Protein AF-A0A1L3MNG6-F1 (afdb_monomer)

Secondary structure (DSSP, 8-state):
----HHHHHHHHHHHHHHHHHHHHHHHHHHHHS----SSPPPHHHHHHHHHHHHHH-HHHHHHHHHHHHHHHHHTS-------------

Mean predicted aligned error: 14.37 Å

Solvent-accessible surface area (backbone atoms only — not comparable to full-atom values): 5515 Å² total; per-residue (Å²): 132,84,75,50,76,66,56,47,49,56,49,49,56,51,49,51,52,48,50,54,51,49,51,52,49,50,50,53,50,61,72,59,53,68,87,69,60,97,69,85,72,56,70,72,54,49,57,50,50,53,53,44,27,75,74,66,34,58,69,57,46,53,54,49,51,54,51,52,52,51,55,58,56,68,71,50,76,77,75,74,80,77,88,62,89,71,88,82,131

Foldseek 3Di:
DPQPPVSVVVVVVVVVVVVVVVVVVVVVVVVVPDPPPPDDDDPVVVVVLVVCCVVPNDVVSVVVVVVVVVVVVVPPPDPPPCPDPDPDD

Radius of gyration: 27.09 Å; Cα contacts (8 Å, |Δi|>4): 9; chains: 1; bounding box: 44×51×69 Å

Sequence (89 aa):
MKVNDQEKKALSEAIDRMNEGLDAFIELYNESEDDSELIEFQEETIQVIEKAIQAYGKEIVTNKINTIVKEVLSFLPAKKDDDGNGKDK

pLDDT: mean 81.5, std 16.42, range [37.47, 96.5]

Structure (mmCIF, N/CA/C/O backbone):
data_AF-A0A1L3MNG6-F1
#
_entry.id   AF-A0A1L3MNG6-F1
#
loop_
_atom_site.group_PDB
_atom_site.id
_atom_site.type_symbol
_atom_site.label_atom_id
_atom_site.label_alt_id
_atom_site.label_comp_id
_atom_site.label_asym_id
_atom_site.label_entity_id
_atom_site.label_seq_id
_atom_site.pdbx_PDB_ins_code
_atom_site.Cartn_x
_atom_site.Cartn_y
_atom_site.Cartn_z
_atom_site.occupancy
_atom_site.B_iso_or_equiv
_atom_site.auth_seq_id
_atom_site.auth_comp_id
_atom_site.auth_asym_id
_atom_site.auth_atom_id
_atom_site.pdbx_PDB_model_num
ATOM 1 N N . MET A 1 1 ? 22.872 -14.386 -50.473 1.00 53.41 1 MET A N 1
ATOM 2 C CA . MET A 1 1 ? 23.342 -12.989 -50.596 1.00 53.41 1 MET A CA 1
ATOM 3 C C . MET A 1 1 ? 24.351 -12.731 -49.490 1.00 53.41 1 MET A C 1
ATOM 5 O O . MET A 1 1 ? 24.042 -13.037 -48.347 1.00 53.41 1 MET A O 1
ATOM 9 N N . LYS A 1 2 ? 25.563 -12.256 -49.809 1.00 60.94 2 LYS A N 1
ATOM 10 C CA . LYS A 1 2 ? 26.479 -11.730 -48.787 1.00 60.94 2 LYS A CA 1
ATOM 11 C C . LYS A 1 2 ? 26.011 -10.313 -48.487 1.00 60.94 2 LYS A C 1
ATOM 13 O O . LYS A 1 2 ? 26.125 -9.458 -49.355 1.00 60.94 2 LYS A O 1
ATOM 18 N N . VAL A 1 3 ? 25.438 -10.127 -47.307 1.00 60.88 3 VAL A N 1
ATOM 19 C CA . VAL A 1 3 ? 25.017 -8.824 -46.787 1.00 60.88 3 VAL A CA 1
ATOM 20 C C . VAL A 1 3 ? 26.227 -7.886 -46.858 1.00 60.88 3 VAL A C 1
ATOM 22 O O . VAL A 1 3 ? 27.302 -8.254 -46.367 1.00 60.88 3 VAL A O 1
ATOM 25 N N . ASN A 1 4 ? 26.107 -6.746 -47.538 1.00 78.38 4 ASN A N 1
ATOM 26 C CA . ASN A 1 4 ? 27.199 -5.773 -47.593 1.00 78.38 4 ASN A CA 1
ATOM 27 C C . ASN A 1 4 ? 27.370 -5.110 -46.210 1.00 78.38 4 ASN A C 1
ATOM 29 O O . ASN A 1 4 ? 26.494 -5.207 -45.350 1.00 78.38 4 ASN A O 1
ATOM 33 N N . ASP A 1 5 ? 28.510 -4.475 -45.943 1.00 79.88 5 ASP A N 1
ATOM 34 C CA . ASP A 1 5 ? 28.801 -3.995 -44.584 1.00 79.88 5 ASP A CA 1
ATOM 35 C C . ASP A 1 5 ? 27.833 -2.896 -44.101 1.00 79.88 5 ASP A C 1
ATOM 37 O O . ASP A 1 5 ? 27.623 -2.757 -42.896 1.00 79.88 5 ASP A O 1
ATOM 41 N N . GLN A 1 6 ? 27.169 -2.175 -45.013 1.00 81.19 6 GLN A N 1
ATOM 42 C CA . GLN A 1 6 ? 26.109 -1.221 -44.662 1.00 81.19 6 GLN A CA 1
ATOM 43 C C . GLN A 1 6 ? 24.816 -1.929 -44.249 1.00 81.19 6 GLN A C 1
ATOM 45 O O . GLN A 1 6 ? 24.214 -1.568 -43.242 1.00 81.19 6 GLN A O 1
ATOM 50 N N . GLU A 1 7 ? 24.408 -2.963 -44.982 1.00 78.75 7 GLU A N 1
ATOM 51 C CA . GLU A 1 7 ? 23.231 -3.770 -44.655 1.00 78.75 7 GLU A CA 1
ATOM 52 C C . GLU A 1 7 ? 23.426 -4.540 -43.339 1.00 78.75 7 GLU A C 1
ATOM 54 O O . GLU A 1 7 ? 22.487 -4.661 -42.557 1.00 78.75 7 GLU A O 1
ATOM 59 N N . LYS A 1 8 ? 24.649 -5.005 -43.038 1.00 82.75 8 LYS A N 1
A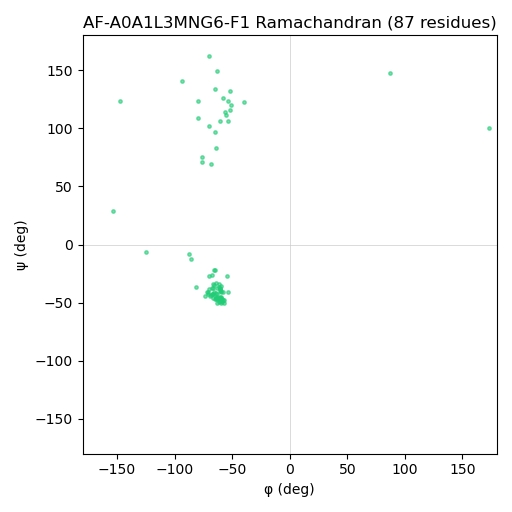TOM 60 C CA . LYS A 1 8 ? 24.969 -5.627 -41.740 1.00 82.75 8 LYS A CA 1
ATOM 61 C C . LYS A 1 8 ? 24.831 -4.636 -40.595 1.00 82.75 8 LYS A C 1
ATOM 63 O O . LYS A 1 8 ? 24.314 -4.993 -39.543 1.00 82.75 8 LYS A O 1
ATOM 68 N N . LYS A 1 9 ? 25.301 -3.403 -40.800 1.00 87.12 9 LYS A N 1
ATOM 69 C CA . LYS A 1 9 ? 25.197 -2.342 -39.802 1.00 87.12 9 LYS A CA 1
ATOM 70 C C . LYS A 1 9 ? 23.735 -1.977 -39.545 1.00 87.12 9 LYS A C 1
ATOM 72 O O . LYS A 1 9 ? 23.319 -1.959 -38.396 1.00 87.12 9 LYS A O 1
ATOM 77 N N . ALA A 1 10 ? 22.951 -1.791 -40.606 1.00 87.94 10 ALA A N 1
ATOM 78 C CA . ALA A 1 10 ? 21.519 -1.529 -40.494 1.00 87.94 10 ALA A CA 1
ATOM 79 C C . ALA A 1 10 ? 20.768 -2.681 -39.803 1.00 87.94 10 ALA A C 1
ATOM 81 O O . ALA A 1 10 ? 19.874 -2.440 -38.998 1.00 87.94 10 ALA A O 1
ATOM 82 N N . LEU A 1 11 ? 21.153 -3.932 -40.082 1.00 84.88 11 LEU A N 1
ATOM 83 C CA . LEU A 1 11 ? 20.584 -5.104 -39.421 1.00 84.88 11 LEU A CA 1
ATOM 84 C C . LEU A 1 11 ? 20.949 -5.157 -37.931 1.00 84.88 11 LEU A C 1
ATOM 86 O O . LEU A 1 11 ? 20.078 -5.437 -37.117 1.00 84.88 11 LEU A O 1
ATOM 90 N N . SER A 1 12 ? 22.200 -4.862 -37.570 1.00 89.50 12 SER A N 1
ATOM 91 C CA . SER A 1 12 ? 22.631 -4.788 -36.167 1.00 89.50 12 SER A CA 1
ATOM 92 C C . SER A 1 12 ? 21.851 -3.716 -35.410 1.00 89.50 12 SER A C 1
ATOM 94 O O . SER A 1 12 ? 21.264 -4.012 -34.382 1.00 89.50 12 SER A O 1
ATOM 96 N N . GLU A 1 13 ? 21.749 -2.508 -35.970 1.00 91.69 13 GLU A N 1
ATOM 97 C CA . GLU A 1 13 ? 20.994 -1.406 -35.360 1.00 91.69 13 GLU A CA 1
ATOM 98 C C . GLU A 1 13 ? 19.500 -1.741 -35.199 1.00 91.69 13 GLU A C 1
ATOM 100 O O . GLU A 1 13 ? 18.862 -1.315 -34.238 1.00 91.69 13 GLU A O 1
ATOM 105 N N . ALA A 1 14 ? 18.924 -2.511 -36.128 1.00 91.06 14 ALA A N 1
ATOM 106 C CA . ALA A 1 14 ? 17.546 -2.983 -36.018 1.00 91.06 14 ALA A CA 1
ATOM 107 C C . ALA A 1 14 ? 17.374 -4.037 -34.911 1.00 91.06 14 ALA A C 1
ATOM 109 O O . ALA A 1 14 ? 16.364 -4.015 -34.211 1.00 91.06 14 ALA A O 1
ATOM 110 N N . ILE A 1 15 ? 18.351 -4.933 -34.740 1.00 91.44 15 ILE A N 1
ATOM 111 C CA . ILE A 1 15 ? 18.368 -5.930 -33.661 1.00 91.44 15 ILE A CA 1
ATOM 112 C C . ILE A 1 15 ? 18.527 -5.244 -32.302 1.00 91.44 15 ILE A C 1
ATOM 114 O O . ILE A 1 15 ? 17.804 -5.587 -31.373 1.00 91.44 15 ILE A O 1
ATOM 118 N N . ASP A 1 16 ? 19.407 -4.249 -32.199 1.00 93.75 16 ASP A N 1
ATOM 119 C CA . ASP A 1 16 ? 19.634 -3.507 -30.957 1.00 93.75 16 ASP A CA 1
ATOM 120 C C . ASP A 1 16 ? 18.348 -2.796 -30.507 1.00 93.75 16 ASP A C 1
ATOM 122 O O . ASP A 1 16 ? 17.899 -2.984 -29.381 1.00 93.75 16 ASP A O 1
ATOM 126 N N . ARG A 1 17 ? 17.660 -2.098 -31.423 1.00 93.06 17 ARG A N 1
ATOM 127 C CA . ARG A 1 17 ? 16.358 -1.464 -31.134 1.00 93.06 17 ARG A CA 1
ATOM 128 C C . ARG A 1 17 ? 15.258 -2.463 -30.791 1.00 93.06 17 ARG A C 1
ATOM 130 O O . ARG A 1 17 ? 14.355 -2.145 -30.023 1.00 93.06 17 ARG A O 1
ATOM 137 N N . MET A 1 18 ? 15.290 -3.648 -31.396 1.00 93.31 18 MET A N 1
ATOM 138 C CA . MET A 1 18 ? 14.346 -4.712 -31.067 1.00 93.31 18 MET A CA 1
ATOM 139 C C . MET A 1 18 ? 14.592 -5.227 -29.648 1.00 93.31 18 MET A C 1
ATOM 141 O O . MET A 1 18 ? 13.628 -5.411 -28.916 1.00 93.31 18 MET A O 1
ATOM 145 N N . ASN A 1 19 ? 15.852 -5.415 -29.250 1.00 93.19 19 ASN A N 1
ATOM 146 C CA . ASN A 1 19 ? 16.205 -5.834 -27.895 1.00 93.19 19 ASN A CA 1
ATOM 147 C C . ASN A 1 19 ? 15.803 -4.772 -26.866 1.00 93.19 19 ASN A C 1
ATOM 149 O O . ASN A 1 19 ? 15.119 -5.103 -25.908 1.00 93.19 19 ASN A O 1
ATOM 153 N N . GLU A 1 20 ? 16.104 -3.497 -27.123 1.00 93.38 20 GLU A N 1
ATOM 154 C CA . GLU A 1 20 ? 15.657 -2.385 -26.270 1.00 93.38 20 GLU A CA 1
ATOM 155 C C . GLU A 1 20 ? 14.124 -2.335 -26.147 1.00 93.38 20 GLU A C 1
ATOM 157 O O . GLU A 1 20 ? 13.580 -2.114 -25.067 1.00 93.38 20 GLU A O 1
ATOM 162 N N . GLY A 1 21 ? 13.404 -2.577 -27.248 1.00 93.75 21 GLY A N 1
ATOM 163 C CA . GLY A 1 21 ? 11.944 -2.644 -27.237 1.00 93.75 21 GLY A CA 1
ATOM 164 C C . GLY A 1 21 ? 11.392 -3.840 -26.455 1.00 93.75 21 GLY A C 1
ATOM 165 O O . GLY A 1 21 ? 10.338 -3.724 -25.834 1.00 93.75 21 GLY A O 1
ATOM 166 N N . LEU A 1 22 ? 12.091 -4.977 -26.471 1.00 93.81 22 LEU A N 1
ATOM 167 C CA . LEU A 1 22 ? 11.733 -6.155 -25.679 1.00 93.81 22 LEU A CA 1
ATOM 168 C C . LEU A 1 22 ? 11.999 -5.930 -24.190 1.00 93.81 22 LEU A C 1
ATOM 170 O O . LEU A 1 22 ? 11.153 -6.297 -23.381 1.00 93.81 22 LEU A O 1
ATOM 174 N N . ASP A 1 23 ? 13.110 -5.287 -23.836 1.00 93.19 23 ASP A N 1
ATOM 175 C CA . ASP A 1 23 ? 13.419 -4.929 -22.450 1.00 93.19 23 ASP A CA 1
ATOM 176 C C . ASP A 1 23 ? 12.352 -3.978 -21.890 1.00 93.19 23 ASP A C 1
ATOM 178 O O . ASP A 1 23 ? 11.779 -4.248 -20.836 1.00 93.19 23 ASP A O 1
ATOM 182 N N . ALA A 1 24 ? 11.972 -2.944 -22.649 1.00 92.50 24 ALA A N 1
ATOM 183 C CA . ALA A 1 24 ? 10.881 -2.043 -22.273 1.00 92.50 24 ALA A CA 1
ATOM 184 C C . ALA A 1 24 ? 9.529 -2.771 -22.148 1.00 92.50 24 ALA A C 1
ATOM 186 O O . ALA A 1 24 ? 8.722 -2.454 -21.278 1.00 92.50 24 ALA A O 1
ATOM 187 N N . PHE A 1 25 ? 9.264 -3.764 -23.001 1.00 89.00 25 PHE A N 1
ATOM 188 C CA . PHE A 1 25 ? 8.050 -4.576 -22.910 1.00 89.00 25 PHE A CA 1
ATOM 189 C C . PHE A 1 25 ? 8.029 -5.448 -21.646 1.00 89.00 25 PHE A C 1
ATOM 191 O O . PHE A 1 25 ? 6.976 -5.610 -21.035 1.00 89.00 25 PHE A O 1
ATOM 198 N N . ILE A 1 26 ? 9.180 -5.990 -21.239 1.00 85.38 26 ILE A N 1
ATOM 199 C CA . ILE A 1 26 ? 9.329 -6.765 -20.000 1.00 85.38 26 ILE A CA 1
ATOM 200 C C . ILE A 1 26 ? 9.171 -5.861 -18.776 1.00 85.38 26 ILE A C 1
ATOM 202 O O . ILE A 1 26 ? 8.481 -6.243 -17.836 1.00 85.38 26 ILE A O 1
ATOM 206 N N . GLU A 1 27 ? 9.766 -4.667 -18.782 1.00 85.38 27 GLU A N 1
ATOM 207 C CA . GLU A 1 27 ? 9.585 -3.682 -17.709 1.00 85.38 27 GLU A CA 1
ATOM 208 C C . GLU A 1 27 ? 8.114 -3.304 -17.553 1.00 85.38 27 GLU A C 1
ATOM 210 O O . GLU A 1 27 ? 7.577 -3.430 -16.459 1.00 85.38 27 GLU A O 1
ATOM 215 N N . LEU A 1 28 ? 7.432 -2.967 -18.651 1.00 83.81 28 LEU A N 1
ATOM 216 C CA . LEU A 1 28 ? 5.998 -2.676 -18.630 1.00 83.81 28 L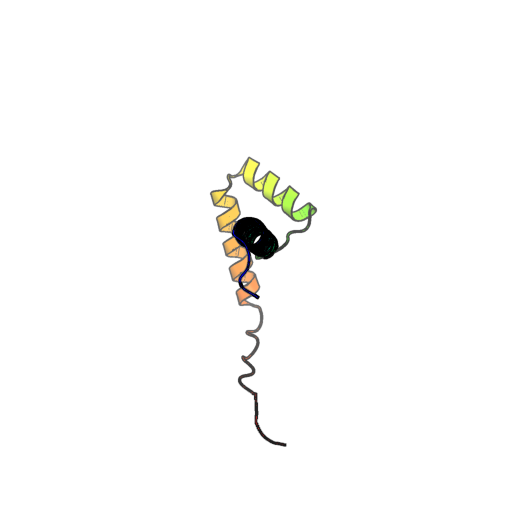EU A CA 1
ATOM 217 C C . LEU A 1 28 ? 5.169 -3.869 -18.152 1.00 83.81 28 LEU A C 1
ATOM 219 O O . LEU A 1 28 ? 4.193 -3.672 -17.438 1.00 83.81 28 LEU A O 1
ATOM 223 N N . TYR A 1 29 ? 5.540 -5.097 -18.527 1.00 80.88 29 TYR A N 1
ATOM 224 C CA . TYR A 1 29 ? 4.871 -6.297 -18.032 1.00 80.88 29 TYR A CA 1
ATOM 225 C C . TYR A 1 29 ? 5.044 -6.441 -16.515 1.00 80.88 29 TYR A C 1
ATOM 227 O O . TYR A 1 29 ? 4.055 -6.646 -15.823 1.00 80.88 29 TYR A O 1
ATOM 235 N N . ASN A 1 30 ? 6.261 -6.267 -15.997 1.00 76.00 30 ASN A N 1
ATOM 236 C CA . ASN A 1 30 ? 6.554 -6.346 -14.564 1.00 76.00 30 ASN A CA 1
ATOM 237 C C . ASN A 1 30 ? 5.892 -5.210 -13.767 1.00 76.00 30 ASN A C 1
ATOM 239 O O . ASN A 1 30 ? 5.430 -5.435 -12.658 1.00 76.00 30 ASN A O 1
ATOM 243 N N . GLU A 1 31 ? 5.829 -3.998 -14.320 1.00 75.88 31 GLU A N 1
ATOM 244 C CA . GLU A 1 31 ? 5.083 -2.873 -13.737 1.00 75.88 31 GLU A CA 1
ATOM 245 C C . GLU A 1 31 ? 3.563 -3.084 -13.817 1.00 75.88 31 GLU A C 1
ATOM 247 O O . GLU A 1 31 ? 2.821 -2.537 -13.005 1.00 75.88 31 GLU A O 1
ATOM 252 N N . SER A 1 32 ? 3.099 -3.863 -14.800 1.00 71.19 32 SER A N 1
ATOM 253 C CA . SER A 1 32 ? 1.698 -4.262 -14.955 1.00 71.19 32 SER A CA 1
ATOM 254 C C . SER A 1 3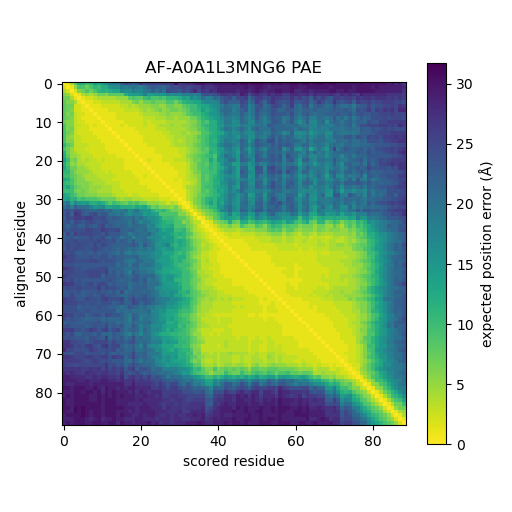2 ? 1.324 -5.527 -14.188 1.00 71.19 32 SER A C 1
ATOM 256 O O . SER A 1 32 ? 0.141 -5.865 -14.154 1.00 71.19 32 SER A O 1
ATOM 258 N N . GLU A 1 33 ? 2.292 -6.241 -13.598 1.00 65.50 33 GLU A N 1
ATOM 259 C CA . GLU A 1 33 ? 1.984 -7.236 -12.578 1.00 65.50 33 GLU A CA 1
ATOM 260 C C . GLU A 1 33 ? 1.402 -6.455 -11.401 1.00 65.50 33 GLU A C 1
ATOM 262 O O . GLU A 1 33 ? 2.128 -5.828 -10.634 1.00 65.50 33 GLU A O 1
ATOM 267 N N . ASP A 1 34 ? 0.065 -6.420 -11.368 1.00 56.56 34 ASP A N 1
ATOM 268 C CA . ASP A 1 34 ? -0.755 -5.695 -10.407 1.00 56.56 34 ASP A CA 1
ATOM 269 C C . ASP A 1 34 ? -0.139 -5.803 -9.012 1.00 56.56 34 ASP A C 1
ATOM 271 O O . ASP A 1 34 ? 0.021 -6.905 -8.475 1.00 56.56 34 ASP A O 1
ATOM 275 N N . ASP A 1 35 ? 0.149 -4.651 -8.403 1.00 58.12 35 ASP A N 1
ATOM 276 C CA . ASP A 1 35 ? 0.361 -4.534 -6.963 1.00 58.12 35 ASP A CA 1
ATOM 277 C C . ASP A 1 35 ? -1.000 -4.792 -6.300 1.00 58.12 35 ASP A C 1
ATOM 279 O O . ASP A 1 35 ? -1.703 -3.887 -5.850 1.00 58.12 35 ASP A O 1
ATOM 283 N N . SER A 1 36 ? -1.458 -6.044 -6.386 1.00 59.47 36 SER A N 1
ATOM 284 C CA . SER A 1 36 ? -2.760 -6.455 -5.906 1.00 59.47 36 SER A CA 1
ATOM 285 C C . SER A 1 36 ? -2.685 -6.382 -4.394 1.00 59.47 36 SER A C 1
ATOM 287 O O . SER A 1 36 ? -2.078 -7.245 -3.745 1.00 59.47 36 SER A O 1
ATOM 289 N N . GLU A 1 37 ? -3.258 -5.323 -3.830 1.00 69.44 37 GLU A N 1
ATOM 290 C CA . GLU A 1 37 ? -3.363 -5.180 -2.391 1.00 69.44 37 G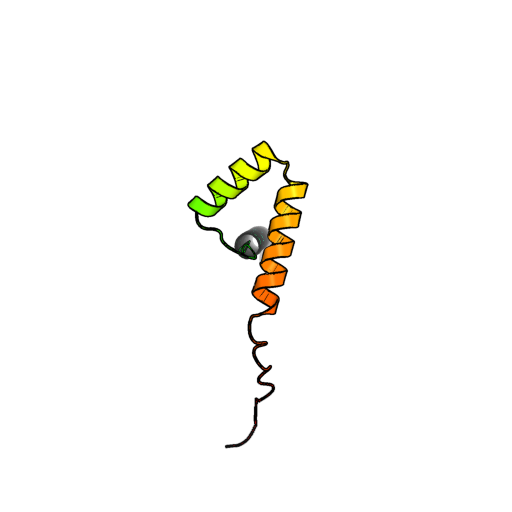LU A CA 1
ATOM 291 C C . GLU A 1 37 ? -3.996 -6.457 -1.827 1.00 69.44 37 GLU A C 1
ATOM 293 O O . GLU A 1 37 ? -5.017 -6.942 -2.316 1.00 69.44 37 GLU A O 1
ATOM 298 N N . LEU A 1 38 ? -3.391 -7.021 -0.777 1.00 72.38 38 LEU A N 1
ATOM 299 C CA . LEU A 1 38 ? -3.900 -8.245 -0.145 1.00 72.38 38 LEU A CA 1
ATOM 300 C C . LEU A 1 38 ? -5.373 -8.090 0.281 1.00 72.38 38 LEU A C 1
ATOM 302 O O . LEU A 1 38 ? -6.102 -9.079 0.356 1.00 72.38 38 LEU A O 1
ATOM 306 N N . ILE A 1 39 ? -5.793 -6.848 0.559 1.00 80.19 39 ILE A N 1
ATOM 307 C CA . ILE A 1 39 ? -7.173 -6.423 0.803 1.00 80.19 39 ILE A CA 1
ATOM 308 C C . ILE A 1 39 ? -7.337 -4.992 0.278 1.00 80.19 39 ILE A C 1
ATOM 310 O O . ILE A 1 39 ? -6.664 -4.096 0.780 1.00 80.19 39 ILE A O 1
ATOM 314 N N . GLU A 1 40 ? -8.289 -4.765 -0.627 1.00 84.62 40 GLU A N 1
ATOM 315 C CA . GLU A 1 40 ? -8.753 -3.416 -0.971 1.00 84.62 40 GLU A CA 1
ATOM 316 C C . GLU A 1 40 ? -9.734 -2.909 0.096 1.00 84.62 40 GLU A C 1
ATOM 318 O O . GLU A 1 40 ? -10.768 -3.531 0.374 1.00 84.62 40 GLU A O 1
ATOM 323 N N . PHE A 1 41 ? -9.433 -1.762 0.704 1.00 86.50 41 PHE A N 1
ATOM 324 C CA . PHE A 1 41 ? -10.337 -1.115 1.653 1.00 86.50 41 PHE A CA 1
ATOM 325 C C . PHE A 1 41 ? -11.225 -0.083 0.959 1.00 86.50 41 PHE A C 1
ATOM 327 O O . PHE A 1 41 ? -10.778 0.706 0.132 1.00 86.50 41 PHE A O 1
ATOM 334 N N . GLN A 1 42 ? -12.492 -0.021 1.363 1.00 92.31 42 GLN A N 1
ATOM 335 C CA . GLN A 1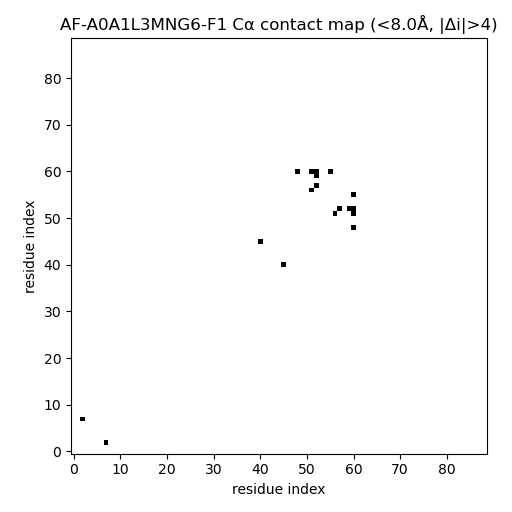 42 ? -13.380 1.065 0.949 1.00 92.31 42 GLN A CA 1
ATOM 336 C C . GLN A 1 42 ? -12.867 2.413 1.479 1.00 92.31 42 GLN A C 1
ATOM 338 O O . GLN A 1 42 ? -12.300 2.478 2.573 1.00 92.31 42 GLN A O 1
ATOM 343 N N . GLU A 1 43 ? -13.132 3.500 0.750 1.00 90.31 43 GLU A N 1
ATOM 344 C CA . GLU A 1 43 ? -12.656 4.852 1.088 1.00 90.31 43 GLU A CA 1
ATOM 345 C C . GLU A 1 43 ? -13.023 5.270 2.524 1.00 90.31 43 GLU A C 1
ATOM 347 O O . GLU A 1 43 ? -12.199 5.810 3.261 1.00 90.31 43 GLU A O 1
ATOM 352 N N . GLU A 1 44 ? -14.236 4.942 2.973 1.00 94.44 44 GLU A N 1
ATOM 353 C CA . GLU A 1 44 ? -14.677 5.196 4.349 1.00 94.44 44 GLU A CA 1
ATOM 354 C C . GLU A 1 44 ? -13.813 4.482 5.398 1.00 94.44 44 GLU A C 1
ATOM 356 O O . GLU A 1 44 ? -13.504 5.047 6.449 1.00 94.44 44 GLU A O 1
ATOM 361 N N . THR A 1 45 ? -13.370 3.259 5.099 1.00 92.00 45 THR A N 1
ATOM 362 C CA . THR A 1 45 ? -12.517 2.466 5.988 1.00 92.00 45 THR A CA 1
ATOM 363 C C . THR A 1 45 ? -11.110 3.051 6.021 1.00 92.00 45 THR A C 1
ATOM 365 O O . THR A 1 45 ? -10.543 3.198 7.105 1.00 92.00 45 THR A O 1
ATOM 368 N N . ILE A 1 46 ? -10.581 3.479 4.870 1.00 93.12 46 ILE A N 1
ATOM 369 C CA . ILE A 1 46 ? -9.287 4.168 4.772 1.00 93.12 46 ILE A CA 1
ATOM 370 C C . ILE A 1 46 ? -9.294 5.429 5.643 1.00 93.12 46 ILE A C 1
ATOM 372 O O . ILE A 1 46 ? -8.432 5.579 6.508 1.00 93.12 46 ILE A O 1
ATOM 376 N N . GLN A 1 47 ? -10.313 6.285 5.512 1.00 95.69 47 GLN A N 1
ATOM 377 C CA . GLN A 1 47 ? -10.419 7.518 6.301 1.0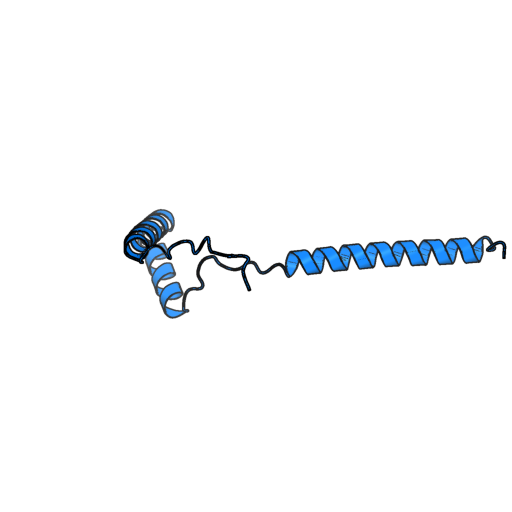0 95.69 47 GLN A CA 1
ATOM 378 C C . GLN A 1 47 ? -10.462 7.255 7.815 1.00 95.69 47 GLN A C 1
ATOM 380 O O . GLN A 1 47 ? -9.937 8.039 8.613 1.00 95.69 47 GLN A O 1
ATOM 385 N N . VAL A 1 48 ? -11.103 6.165 8.246 1.00 95.50 48 VAL A N 1
ATOM 386 C CA . VAL A 1 48 ? -11.137 5.767 9.662 1.00 95.50 48 VAL A CA 1
ATOM 387 C C . VAL A 1 48 ? -9.768 5.267 10.125 1.00 95.50 48 VAL A C 1
ATOM 389 O O . VAL A 1 48 ? -9.320 5.649 11.210 1.00 95.50 48 VAL A O 1
ATOM 392 N N . ILE A 1 49 ? -9.087 4.459 9.310 1.00 94.12 49 ILE A N 1
ATOM 393 C CA . ILE A 1 49 ? -7.735 3.967 9.595 1.00 94.12 49 ILE A CA 1
ATOM 394 C C . ILE A 1 49 ? -6.763 5.144 9.719 1.00 94.12 49 ILE A C 1
ATOM 396 O O . ILE A 1 49 ? -6.025 5.215 10.700 1.00 94.12 49 ILE A O 1
ATOM 400 N N . GLU A 1 50 ? -6.799 6.107 8.800 1.00 95.19 50 GLU A N 1
ATOM 401 C CA . GLU A 1 50 ? -5.940 7.294 8.838 1.00 95.19 50 GLU A CA 1
ATOM 402 C C . GLU A 1 50 ? -6.137 8.113 10.116 1.00 95.19 50 GLU A C 1
ATOM 404 O O . GLU A 1 50 ? -5.164 8.449 10.796 1.00 95.19 50 GLU A O 1
ATOM 409 N N . LYS A 1 51 ? -7.392 8.375 10.502 1.00 96.50 51 LYS A N 1
ATOM 410 C CA . LYS A 1 51 ? -7.709 9.070 11.762 1.00 96.50 51 LYS A CA 1
ATOM 411 C C . LYS A 1 51 ? -7.181 8.306 12.975 1.00 96.50 51 LYS A C 1
ATOM 413 O O . LYS A 1 51 ? -6.637 8.912 13.898 1.00 96.50 51 LYS A O 1
ATOM 418 N N . ALA A 1 52 ? -7.308 6.981 12.977 1.00 94.88 52 ALA A N 1
ATOM 419 C CA . ALA A 1 52 ? -6.781 6.148 14.050 1.00 94.88 52 ALA A CA 1
ATOM 420 C C . ALA A 1 52 ? -5.244 6.184 14.096 1.00 94.88 52 ALA A C 1
ATOM 422 O O . ALA A 1 52 ? -4.673 6.276 15.182 1.00 94.88 52 ALA A O 1
ATOM 423 N N . ILE A 1 53 ? -4.569 6.158 12.942 1.00 96.19 53 ILE A N 1
ATOM 424 C CA . ILE A 1 53 ? -3.104 6.248 12.851 1.00 96.19 53 ILE A CA 1
ATOM 425 C C . ILE A 1 53 ? -2.620 7.596 13.386 1.00 96.19 53 ILE A C 1
ATOM 427 O O . ILE A 1 53 ? -1.651 7.633 14.142 1.00 96.19 53 ILE A O 1
ATOM 431 N N . GLN A 1 54 ? -3.306 8.688 13.048 1.00 96.50 54 GLN A N 1
ATOM 432 C CA . GLN A 1 54 ? -2.984 10.020 13.5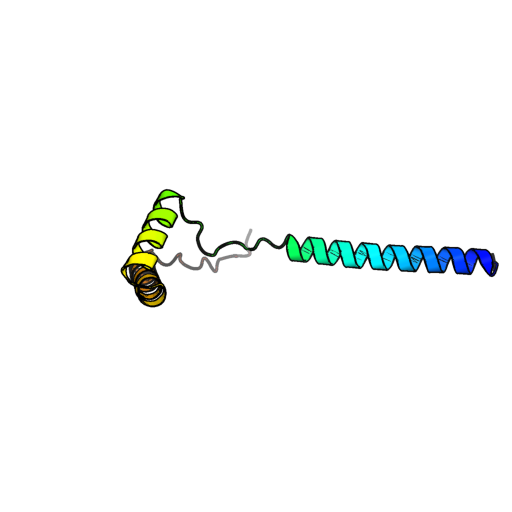64 1.00 96.50 54 GLN A CA 1
ATOM 433 C C . GLN A 1 54 ? -3.157 10.111 15.087 1.00 96.50 54 GLN A C 1
ATOM 435 O O . GLN A 1 54 ? -2.354 10.759 15.754 1.00 96.50 54 GLN A O 1
ATOM 440 N N . ALA A 1 55 ? -4.178 9.457 15.646 1.00 96.19 55 ALA A N 1
ATOM 441 C CA . ALA A 1 55 ? -4.480 9.520 17.075 1.00 96.19 55 ALA A CA 1
ATOM 442 C C . ALA A 1 55 ? -3.623 8.576 17.941 1.00 96.19 55 ALA A C 1
ATOM 444 O O . ALA A 1 55 ? -3.279 8.927 19.069 1.00 96.19 55 ALA A O 1
ATOM 445 N N . TYR A 1 56 ? -3.295 7.382 17.440 1.00 94.56 56 TYR A N 1
ATOM 446 C CA . TYR A 1 56 ? -2.707 6.294 18.238 1.00 94.56 56 TYR A CA 1
ATOM 447 C C . TYR A 1 56 ? -1.377 5.760 17.693 1.00 94.56 56 TYR A C 1
ATOM 449 O O . TYR A 1 56 ? -0.728 4.951 18.349 1.00 94.56 56 TYR A O 1
ATOM 457 N N . GLY A 1 57 ? -0.944 6.210 16.516 1.00 95.12 57 GLY A N 1
ATOM 458 C CA . GLY A 1 57 ? 0.277 5.749 15.866 1.00 95.12 57 GLY A CA 1
ATOM 459 C C . GLY A 1 57 ? 0.070 4.512 14.990 1.00 95.12 57 GLY A C 1
ATOM 460 O O . GLY A 1 57 ? -0.749 3.633 15.268 1.00 95.12 57 GLY A O 1
ATOM 461 N N . LYS A 1 58 ? 0.856 4.444 13.908 1.00 93.25 58 LYS A N 1
ATOM 462 C CA . LYS A 1 58 ? 0.735 3.417 12.863 1.00 93.25 58 LYS A CA 1
ATOM 463 C C . LYS A 1 58 ? 0.860 1.997 13.415 1.00 93.25 58 LYS A C 1
ATOM 465 O O . LYS A 1 58 ? 0.017 1.160 13.128 1.00 93.25 58 LYS A O 1
ATOM 470 N N . GLU A 1 59 ? 1.868 1.746 14.245 1.00 94.88 59 GLU A N 1
ATOM 471 C CA . GLU A 1 59 ? 2.163 0.411 14.778 1.00 94.88 59 GLU A CA 1
ATOM 472 C C . GLU A 1 59 ? 1.002 -0.174 15.597 1.00 94.88 59 GLU A C 1
ATOM 474 O O . GLU A 1 59 ? 0.611 -1.326 15.399 1.00 94.88 59 GLU A O 1
ATOM 479 N N . ILE A 1 60 ? 0.401 0.634 16.476 1.00 94.81 60 ILE A N 1
ATOM 480 C CA . ILE A 1 60 ? -0.712 0.202 17.331 1.00 94.81 60 ILE A CA 1
ATOM 481 C C . ILE A 1 60 ? -1.929 -0.157 16.476 1.00 94.81 60 ILE A C 1
ATOM 483 O O . ILE A 1 60 ? -2.553 -1.201 16.681 1.00 94.81 60 ILE A O 1
ATOM 487 N N . VAL A 1 61 ? -2.252 0.689 15.496 1.00 95.00 61 VAL A N 1
ATOM 488 C CA . VAL A 1 61 ? -3.396 0.476 14.602 1.00 95.00 61 VAL A CA 1
ATOM 489 C C . VAL A 1 61 ? -3.180 -0.753 13.721 1.00 95.00 61 VAL A C 1
ATOM 491 O O . VAL A 1 61 ? -4.064 -1.607 13.658 1.00 95.00 61 VAL A O 1
ATOM 494 N N . THR A 1 62 ? -1.996 -0.906 13.121 1.00 93.44 62 THR A N 1
ATOM 495 C CA . THR A 1 62 ? -1.640 -2.079 12.308 1.00 93.44 62 THR A CA 1
ATOM 496 C C . THR A 1 62 ? -1.762 -3.378 13.106 1.00 93.44 62 THR A C 1
ATOM 498 O O . THR A 1 62 ? -2.397 -4.325 12.641 1.00 93.44 62 THR A O 1
ATOM 501 N N . ASN A 1 63 ? -1.219 -3.430 14.326 1.00 95.62 63 ASN A N 1
ATOM 502 C CA . ASN A 1 63 ? -1.316 -4.620 15.177 1.00 95.62 63 ASN A CA 1
ATOM 503 C C . ASN A 1 63 ? -2.771 -4.978 15.501 1.00 95.62 63 ASN A C 1
ATOM 505 O O . ASN A 1 63 ? -3.152 -6.153 15.489 1.00 95.62 63 ASN A O 1
ATOM 509 N N . LYS A 1 64 ? -3.604 -3.965 15.754 1.00 94.25 64 LYS A N 1
ATOM 510 C CA . LYS A 1 64 ? -5.011 -4.173 16.089 1.00 94.25 64 LYS A CA 1
ATOM 511 C C . LYS A 1 64 ? -5.819 -4.688 14.900 1.00 94.25 64 LYS A C 1
ATOM 513 O O . LYS A 1 64 ? -6.580 -5.637 15.070 1.00 94.25 64 LYS A O 1
ATOM 518 N N . ILE A 1 65 ? -5.623 -4.110 13.714 1.00 93.25 65 ILE A N 1
ATOM 519 C CA . ILE A 1 65 ? -6.278 -4.567 12.481 1.00 93.25 65 ILE A CA 1
ATOM 520 C C . ILE A 1 65 ? -5.898 -6.022 12.199 1.00 93.25 65 ILE A C 1
ATOM 522 O O . ILE A 1 65 ? -6.786 -6.855 12.048 1.00 93.25 65 ILE A O 1
ATOM 526 N N . ASN A 1 66 ? -4.605 -6.358 12.228 1.0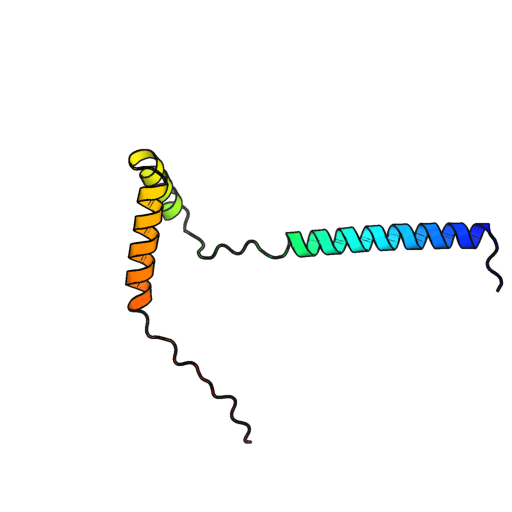0 91.62 66 ASN A N 1
ATOM 527 C CA . ASN A 1 66 ? -4.144 -7.728 11.985 1.00 91.62 66 ASN A CA 1
ATOM 528 C C . ASN A 1 66 ? -4.729 -8.737 12.980 1.00 91.62 66 ASN A C 1
ATOM 530 O O . ASN A 1 66 ? -5.111 -9.838 12.587 1.00 91.62 66 ASN A O 1
ATOM 534 N N . THR A 1 67 ? -4.825 -8.366 14.260 1.00 95.00 67 THR A N 1
ATOM 535 C CA . THR A 1 67 ? -5.422 -9.233 15.287 1.00 95.00 67 THR A CA 1
ATOM 536 C C . THR A 1 67 ? -6.894 -9.501 14.984 1.00 95.00 67 THR A C 1
ATOM 538 O O . THR A 1 67 ? -7.294 -10.659 14.916 1.00 95.00 67 THR A O 1
ATOM 541 N N . ILE A 1 68 ? -7.674 -8.448 14.717 1.00 92.69 68 ILE A N 1
ATOM 542 C CA . ILE A 1 68 ? -9.111 -8.570 14.435 1.00 92.69 68 ILE A CA 1
ATOM 543 C C . ILE A 1 68 ? -9.347 -9.367 13.150 1.00 92.69 68 ILE A C 1
ATOM 545 O O . ILE A 1 68 ? -10.166 -10.281 13.137 1.00 92.69 68 ILE A O 1
ATOM 549 N N . VAL A 1 69 ? -8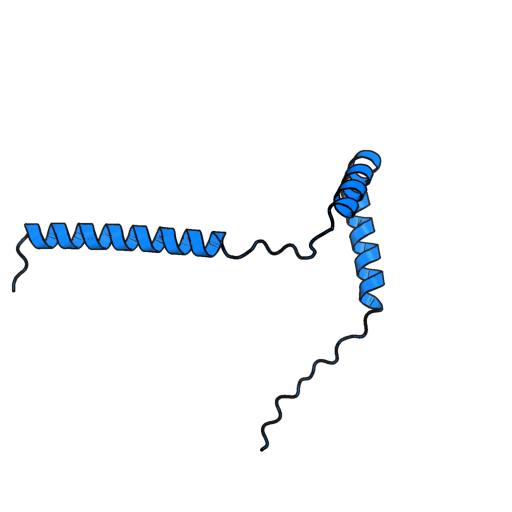.620 -9.054 12.074 1.00 90.50 69 VAL A N 1
ATOM 550 C CA . VAL A 1 69 ? -8.738 -9.763 10.794 1.00 90.50 69 VAL A CA 1
ATOM 551 C C . VAL A 1 69 ? -8.419 -11.245 10.984 1.00 90.50 69 VAL A C 1
ATOM 553 O O . VAL A 1 69 ? -9.198 -12.091 10.560 1.00 90.50 69 VAL A O 1
ATOM 556 N N . LYS A 1 70 ? -7.335 -11.584 11.692 1.00 91.94 70 LYS A N 1
ATOM 557 C CA . LYS A 1 70 ? -6.980 -12.979 11.987 1.00 91.94 70 LYS A CA 1
ATOM 558 C C . LYS A 1 70 ? -8.071 -13.701 12.779 1.00 91.94 70 LYS A C 1
ATOM 560 O O . LYS A 1 70 ? -8.399 -14.837 12.448 1.00 91.94 70 LYS A O 1
ATOM 565 N N . GLU A 1 71 ? -8.620 -13.065 13.811 1.00 90.69 71 GLU A N 1
ATOM 566 C CA . GLU A 1 71 ? -9.705 -13.642 14.610 1.00 90.69 71 GLU A CA 1
ATOM 567 C C . GLU A 1 71 ? -10.947 -13.888 13.753 1.00 90.69 71 GLU A C 1
ATOM 569 O O . GLU A 1 71 ? -11.460 -15.004 13.729 1.00 90.69 71 GLU A O 1
ATOM 574 N N . VAL A 1 72 ? -11.389 -12.893 12.985 1.00 90.75 72 VAL A N 1
ATOM 575 C CA . VAL A 1 72 ? -12.581 -13.004 12.134 1.00 90.75 72 VAL A CA 1
ATOM 576 C C . VAL A 1 72 ? -12.398 -14.076 11.059 1.00 90.75 72 VAL A C 1
ATOM 578 O O . VAL A 1 72 ? -13.275 -14.921 10.882 1.00 90.75 72 VAL A O 1
ATOM 581 N N . LEU A 1 73 ? -11.246 -14.097 10.383 1.00 87.12 73 LEU A N 1
ATOM 582 C CA . LEU A 1 73 ? -10.952 -15.098 9.358 1.00 87.12 73 LEU A CA 1
ATOM 583 C C . LEU A 1 73 ? -10.801 -16.510 9.943 1.00 87.12 73 LEU A C 1
ATOM 585 O O . LEU A 1 73 ? -11.094 -17.474 9.244 1.00 87.12 73 LEU A O 1
ATOM 589 N N . SER A 1 74 ? -10.419 -16.663 11.217 1.00 87.12 74 SER A N 1
ATOM 590 C CA . SER A 1 74 ? -10.334 -17.983 11.864 1.00 87.12 74 SER A CA 1
ATOM 591 C C . SER A 1 74 ? -11.690 -18.681 12.031 1.00 87.12 74 SER A C 1
ATOM 593 O O . SER A 1 74 ? -11.742 -19.904 12.145 1.00 87.12 74 SER A O 1
ATOM 595 N N . PHE A 1 75 ? -12.785 -17.915 12.018 1.00 87.75 75 PHE A N 1
ATOM 596 C CA . PHE A 1 75 ? -14.146 -18.449 12.056 1.00 87.75 75 PHE A CA 1
ATOM 597 C C . PHE A 1 75 ? -14.684 -18.820 10.676 1.00 87.75 75 PHE A C 1
ATOM 599 O O . PHE A 1 75 ? -15.728 -19.473 10.591 1.00 87.75 75 PHE A O 1
ATOM 606 N N . LEU A 1 76 ? -14.010 -18.410 9.596 1.00 83.31 76 LEU A N 1
ATOM 607 C CA . LEU A 1 76 ? -14.412 -18.843 8.269 1.00 83.31 76 LEU A CA 1
ATOM 608 C C . LEU A 1 76 ? -14.205 -20.355 8.169 1.00 83.31 76 LEU A C 1
ATOM 610 O O . LEU A 1 76 ? -13.157 -20.865 8.577 1.00 83.31 76 LEU A O 1
ATOM 614 N N . PRO A 1 77 ? -15.194 -21.093 7.639 1.00 79.62 77 PRO A N 1
ATOM 615 C CA . PRO A 1 77 ? -15.019 -22.513 7.424 1.00 79.62 77 PRO A CA 1
ATOM 616 C C . PRO A 1 77 ? -13.811 -22.690 6.511 1.00 79.62 77 PRO A C 1
ATOM 618 O O . PRO A 1 77 ? -13.763 -22.099 5.429 1.00 79.62 77 PRO A O 1
ATOM 621 N N . ALA A 1 78 ? -12.843 -23.500 6.944 1.00 71.62 78 ALA A N 1
ATOM 622 C CA . ALA A 1 78 ? -11.794 -23.952 6.050 1.00 71.62 78 ALA A CA 1
ATOM 623 C C . ALA A 1 78 ? -12.499 -24.540 4.828 1.00 71.62 78 ALA A C 1
ATOM 625 O O . ALA A 1 78 ? -13.276 -25.496 4.949 1.00 71.62 78 ALA A O 1
ATOM 626 N N . LYS A 1 79 ? -12.304 -23.919 3.661 1.00 66.06 79 LYS A N 1
ATOM 627 C CA . LYS A 1 79 ? -12.715 -24.539 2.411 1.00 66.06 79 LYS A CA 1
ATOM 628 C C . LYS A 1 79 ? -11.995 -25.882 2.413 1.00 66.06 79 LYS A C 1
ATOM 630 O O . LYS A 1 79 ? -10.772 -25.898 2.474 1.00 66.06 79 LYS A O 1
ATOM 635 N N . LYS A 1 80 ? -12.748 -26.988 2.484 1.00 54.47 80 LYS A N 1
ATOM 636 C CA . LYS A 1 80 ? -12.167 -28.316 2.291 1.00 54.47 80 LYS A CA 1
ATOM 637 C C . LYS A 1 80 ? -11.386 -28.223 0.993 1.00 54.47 80 LYS A C 1
ATOM 639 O O . LYS A 1 80 ? -11.988 -27.879 -0.026 1.00 54.47 80 LYS A O 1
ATOM 644 N N . ASP A 1 81 ? -10.086 -28.462 1.060 1.00 54.91 81 ASP A N 1
ATOM 645 C CA . ASP A 1 81 ? -9.295 -28.724 -0.125 1.00 54.91 81 ASP A CA 1
ATOM 646 C C . ASP A 1 81 ? -10.003 -29.872 -0.849 1.00 54.91 81 ASP A C 1
ATOM 648 O O . ASP A 1 81 ? -10.041 -31.005 -0.364 1.00 54.91 81 ASP A O 1
ATOM 652 N N . ASP A 1 82 ? -10.679 -29.555 -1.952 1.00 45.03 82 ASP A N 1
ATOM 653 C CA . ASP A 1 82 ? -11.167 -30.556 -2.890 1.00 45.03 82 ASP A CA 1
ATOM 654 C C . ASP A 1 82 ? -9.948 -31.020 -3.690 1.00 45.03 82 ASP A C 1
ATOM 656 O O . ASP A 1 82 ? -9.746 -30.675 -4.853 1.00 45.03 82 ASP A O 1
ATOM 660 N N . ASP A 1 83 ? -9.086 -31.769 -3.002 1.00 51.00 83 ASP A N 1
ATOM 661 C CA . ASP A 1 83 ? -8.174 -32.730 -3.602 1.00 51.00 83 ASP A CA 1
ATOM 662 C C . ASP A 1 83 ? -9.054 -33.820 -4.235 1.00 51.00 83 ASP A C 1
ATOM 664 O O . ASP A 1 83 ? -9.392 -34.839 -3.630 1.00 51.00 83 ASP A O 1
ATOM 668 N N . GLY A 1 84 ? -9.528 -33.528 -5.446 1.00 45.25 84 GLY A N 1
ATOM 669 C CA . GLY A 1 84 ? -10.624 -34.259 -6.069 1.00 45.25 84 GLY A CA 1
ATOM 670 C C . GLY A 1 84 ? -10.617 -34.229 -7.592 1.00 45.25 84 GLY A C 1
ATOM 671 O O . GLY A 1 84 ? -11.677 -34.369 -8.195 1.00 45.25 84 GLY A O 1
ATOM 672 N N . ASN A 1 85 ? -9.457 -34.103 -8.255 1.00 39.12 85 ASN A N 1
ATOM 673 C CA . ASN A 1 85 ? -9.391 -34.442 -9.682 1.00 39.12 85 ASN A CA 1
ATOM 674 C C . ASN A 1 85 ? -9.368 -35.969 -9.854 1.00 39.12 85 ASN A C 1
ATOM 676 O O . ASN A 1 85 ? -8.338 -36.588 -10.133 1.00 39.12 85 ASN A O 1
ATOM 680 N N . GLY A 1 86 ? -10.540 -36.569 -9.655 1.00 39.12 86 GLY A N 1
ATOM 681 C CA . GLY A 1 86 ? -10.859 -37.900 -10.129 1.00 39.12 86 GLY A CA 1
ATOM 682 C C . GLY A 1 86 ? -10.765 -37.932 -11.651 1.00 39.12 86 GLY A C 1
ATOM 683 O O . GLY A 1 86 ? -11.650 -37.452 -12.356 1.00 39.12 86 GLY A O 1
ATOM 684 N N . LYS A 1 87 ? -9.706 -38.568 -12.158 1.00 45.12 87 LYS A N 1
ATOM 685 C CA . LYS A 1 87 ? -9.833 -39.366 -13.377 1.00 45.12 87 LYS A CA 1
ATOM 686 C C . LYS A 1 87 ? -10.935 -40.384 -13.113 1.00 45.12 87 LYS A C 1
ATOM 688 O O . LYS A 1 87 ? -10.735 -41.233 -12.260 1.00 45.12 87 LYS A O 1
ATOM 693 N N . ASP A 1 88 ? -12.068 -40.243 -13.785 1.00 49.38 88 ASP A N 1
ATOM 694 C CA . ASP A 1 88 ? -12.861 -41.340 -14.347 1.00 49.38 88 ASP A CA 1
ATOM 695 C C . ASP A 1 88 ? -14.179 -40.775 -14.886 1.00 49.38 88 ASP A C 1
ATOM 697 O O . ASP A 1 88 ? -15.123 -40.517 -14.133 1.00 49.38 88 ASP A O 1
ATOM 701 N N . LYS A 1 89 ? -14.226 -40.587 -16.207 1.00 37.47 89 LYS A N 1
ATOM 702 C CA . LYS A 1 89 ? -15.340 -40.972 -17.084 1.00 37.47 89 LYS A CA 1
ATOM 703 C C . LYS A 1 89 ? -14.952 -40.811 -18.546 1.00 37.47 89 LYS A C 1
ATOM 705 O O . LYS A 1 89 ? -14.408 -39.742 -18.894 1.00 37.47 89 LYS A O 1
#

InterPro domains:
  IPR021078 Membrane-integrating protein Mistic [PF11458] (7-79)
  IPR038193 Mistic superfamily [G3DSA:1.10.220.90] (1-75)

Organism: NCBI:txid1547283